Protein AF-A0AAV3ZS45-F1 (afdb_monomer_lite)

Radius of gyration: 20.27 Å; chains: 1; bounding box: 49×28×62 Å

Foldseek 3Di:
DVVVVVVVVVVVVVLVVLVVDPPNNVVSDCVPPDPDDDDPVNVVPDDPVVNVCVCCVPVCPDPDLVNCVVVVVDVDSCPPVVPPDDPPDDD

Secondary structure (DSSP, 8-state):
-HHHHHHHHHHHHHHHHHHT-TTTTGGG--TT-------HHHHHHS-HHHHHHHHHHHHTTS--HHHHHHTTSSS-TTTTGGGS-------

Sequence (91 aa):
MIIDEIRNKEDSTRIQKAVQQPQQGQWANWDTAIERSLTWNDIWHMAPLRISFLIRSVYDLLPSNANLVRWGKKDDPHAHCAKAGKLQSMY

Organism: NCBI:txid259542

Structure (mmCIF, N/CA/C/O backbone):
data_AF-A0AAV3ZS45-F1
#
_entry.id   AF-A0AAV3ZS45-F1
#
loop_
_atom_site.group_PDB
_atom_site.id
_atom_site.type_symbol
_atom_site.label_atom_id
_atom_site.label_alt_id
_atom_site.label_comp_id
_atom_site.label_asym_id
_atom_site.label_entity_id
_atom_site.label_seq_id
_atom_site.pdbx_PDB_ins_code
_atom_site.Cartn_x
_atom_site.Cartn_y
_atom_site.Cartn_z
_atom_site.occupancy
_atom_site.B_iso_or_equiv
_atom_site.auth_seq_id
_atom_site.auth_comp_id
_atom_site.auth_asym_id
_atom_site.auth_atom_id
_atom_site.pdbx_PDB_model_num
ATOM 1 N N . MET A 1 1 ? -24.911 6.649 -10.689 1.00 71.44 1 MET A N 1
ATOM 2 C CA . MET A 1 1 ? -25.536 7.697 -9.847 1.00 71.44 1 MET A CA 1
ATOM 3 C C . MET A 1 1 ? -26.166 7.148 -8.566 1.00 71.44 1 MET A C 1
ATOM 5 O O . MET A 1 1 ? -25.771 7.629 -7.527 1.00 71.44 1 MET A O 1
ATOM 9 N N . ILE A 1 2 ? -27.027 6.117 -8.571 1.00 83.56 2 ILE A N 1
ATOM 10 C CA . ILE A 1 2 ? -27.505 5.497 -7.303 1.00 83.56 2 ILE A CA 1
ATOM 11 C C . ILE A 1 2 ? -26.553 4.395 -6.796 1.00 83.56 2 ILE A C 1
ATOM 13 O O . ILE A 1 2 ? -26.261 4.310 -5.609 1.00 83.56 2 ILE A O 1
ATOM 17 N N . ILE A 1 3 ? -26.024 3.564 -7.702 1.00 88.00 3 ILE A N 1
ATOM 18 C CA . ILE A 1 3 ? -25.113 2.456 -7.350 1.00 88.00 3 ILE A CA 1
ATOM 19 C C . ILE A 1 3 ? -23.828 2.980 -6.697 1.00 88.00 3 ILE A C 1
ATOM 21 O O . ILE A 1 3 ? -23.378 2.434 -5.694 1.00 88.00 3 ILE A O 1
ATOM 25 N N . ASP A 1 4 ? -23.263 4.057 -7.241 1.00 88.69 4 ASP A N 1
ATOM 26 C CA . ASP A 1 4 ? -22.050 4.683 -6.704 1.00 88.69 4 ASP A CA 1
ATOM 27 C C . ASP A 1 4 ? -22.285 5.245 -5.298 1.00 88.69 4 ASP A C 1
ATOM 29 O O . ASP A 1 4 ? -21.433 5.130 -4.423 1.00 88.69 4 ASP A O 1
ATOM 33 N N . GLU A 1 5 ? -23.471 5.799 -5.056 1.00 88.62 5 GLU A N 1
ATOM 34 C CA . GLU A 1 5 ? -23.852 6.368 -3.766 1.00 88.62 5 GLU A CA 1
ATOM 35 C C . GLU A 1 5 ? -24.044 5.280 -2.701 1.00 88.62 5 GLU A C 1
ATOM 37 O O . GLU A 1 5 ? -23.527 5.396 -1.587 1.00 88.62 5 GLU A O 1
ATOM 42 N N . ILE A 1 6 ? -24.694 4.169 -3.065 1.00 89.75 6 ILE A N 1
ATOM 43 C CA . ILE A 1 6 ? -24.800 2.978 -2.211 1.00 89.75 6 ILE A CA 1
ATOM 44 C C . ILE A 1 6 ? -23.406 2.427 -1.899 1.00 89.75 6 ILE A C 1
ATOM 46 O O . ILE A 1 6 ? -23.096 2.163 -0.737 1.00 89.75 6 ILE A O 1
ATOM 50 N N . ARG A 1 7 ? -22.538 2.316 -2.910 1.00 90.31 7 ARG A N 1
ATOM 51 C CA . ARG A 1 7 ? -21.169 1.818 -2.747 1.00 90.31 7 ARG A CA 1
ATOM 52 C C . ARG A 1 7 ? -20.355 2.684 -1.790 1.00 90.31 7 ARG A C 1
ATOM 54 O O . ARG A 1 7 ? -19.721 2.150 -0.887 1.00 90.31 7 ARG A O 1
ATOM 61 N N . ASN A 1 8 ? -20.428 4.004 -1.929 1.00 90.94 8 ASN A N 1
ATOM 62 C CA . ASN A 1 8 ? -19.735 4.931 -1.035 1.00 90.94 8 ASN A CA 1
ATOM 63 C C . ASN A 1 8 ? -20.231 4.809 0.412 1.00 90.94 8 ASN A C 1
ATOM 65 O O . ASN A 1 8 ? -19.437 4.868 1.355 1.00 90.94 8 ASN A O 1
ATOM 69 N N . LYS A 1 9 ? -21.539 4.609 0.603 1.00 93.62 9 LYS A N 1
ATOM 70 C CA . LYS A 1 9 ? -22.141 4.422 1.929 1.00 93.62 9 LYS A CA 1
ATOM 71 C C . LYS A 1 9 ? -21.708 3.101 2.573 1.00 93.62 9 LYS A C 1
ATOM 73 O O . LYS A 1 9 ? -21.396 3.065 3.766 1.00 93.62 9 LYS A O 1
ATOM 78 N N . GLU A 1 10 ? -21.631 2.031 1.786 1.00 92.62 10 GLU A N 1
ATOM 79 C CA . GLU A 1 10 ? -21.090 0.750 2.242 1.00 92.62 10 GLU A CA 1
ATOM 80 C C . GLU A 1 10 ? -19.603 0.846 2.588 1.00 92.62 10 GLU A C 1
ATOM 82 O O . GLU A 1 10 ? -19.196 0.386 3.654 1.00 92.62 10 GLU A O 1
ATOM 87 N N . ASP A 1 11 ? -18.794 1.471 1.732 1.00 87.44 11 ASP A N 1
ATOM 88 C CA . ASP A 1 11 ? -17.354 1.617 1.954 1.00 87.44 11 ASP A CA 1
ATOM 89 C C . ASP A 1 11 ? -17.067 2.474 3.193 1.00 87.44 11 ASP A C 1
ATOM 91 O O . ASP A 1 11 ? -16.229 2.103 4.015 1.00 87.44 11 ASP A O 1
ATOM 95 N N . SER A 1 12 ? -17.843 3.538 3.416 1.00 88.81 12 SER A N 1
ATOM 96 C CA . SER A 1 12 ? -17.765 4.342 4.644 1.00 88.81 12 SER A CA 1
ATOM 97 C C . SER A 1 12 ? -18.039 3.497 5.893 1.00 88.81 12 SER A C 1
ATOM 99 O O . SER A 1 12 ? -17.313 3.585 6.882 1.00 88.81 12 SER A O 1
ATOM 101 N N . THR A 1 13 ? -19.047 2.622 5.833 1.00 93.19 13 THR A N 1
ATOM 102 C CA . THR A 1 13 ? -19.396 1.712 6.936 1.00 93.19 13 THR A CA 1
ATOM 103 C C . THR A 1 13 ? -18.288 0.683 7.188 1.00 93.19 13 THR A C 1
ATOM 105 O O . THR A 1 13 ? -17.948 0.391 8.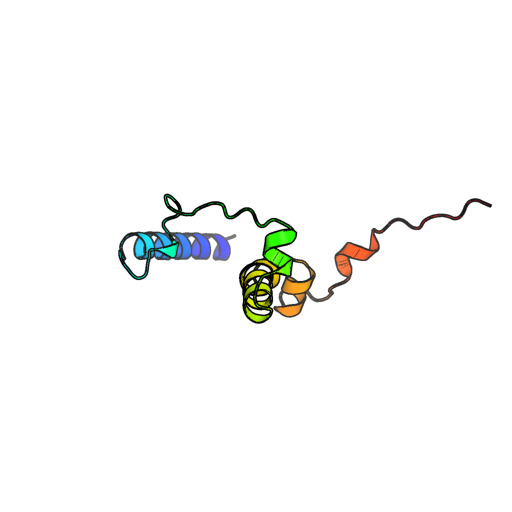336 1.00 93.19 13 THR A O 1
ATOM 108 N N . ARG A 1 14 ? -17.680 0.145 6.120 1.00 89.94 14 ARG A N 1
ATOM 109 C CA . ARG A 1 14 ? -16.540 -0.783 6.211 1.00 89.94 14 ARG A CA 1
ATOM 110 C C . ARG A 1 14 ? -15.330 -0.121 6.869 1.00 89.94 14 ARG A C 1
ATOM 112 O O . ARG A 1 14 ? -14.732 -0.725 7.755 1.00 89.94 14 ARG A O 1
ATOM 119 N N . ILE A 1 15 ? -15.002 1.112 6.479 1.00 87.38 15 ILE A N 1
ATOM 120 C CA . ILE A 1 15 ? -13.882 1.873 7.050 1.00 87.38 15 ILE A CA 1
ATOM 121 C C . ILE A 1 15 ? -14.134 2.176 8.530 1.00 87.38 15 ILE A C 1
ATOM 123 O O . ILE A 1 15 ? -13.261 1.921 9.356 1.00 87.38 15 ILE A O 1
ATOM 127 N N . GLN A 1 16 ? -15.335 2.640 8.892 1.00 90.75 16 GLN A N 1
ATOM 128 C CA . GLN A 1 16 ? -15.704 2.883 10.293 1.00 90.75 16 GLN A CA 1
ATOM 129 C C . GLN A 1 16 ? -15.534 1.629 11.154 1.00 90.75 16 GLN A C 1
ATOM 131 O O . GLN A 1 16 ? -14.969 1.695 12.246 1.00 90.75 16 GLN A O 1
ATOM 136 N N . LYS A 1 17 ? -15.971 0.473 10.644 1.00 92.19 17 LYS A N 1
ATOM 137 C CA . LYS A 1 17 ? -15.791 -0.809 11.326 1.00 92.19 17 LYS A CA 1
ATOM 138 C C . LYS A 1 17 ? -14.315 -1.189 11.451 1.00 92.19 17 LYS A C 1
ATOM 140 O O . LYS A 1 17 ? -13.914 -1.652 12.512 1.00 92.19 17 LYS A O 1
ATOM 145 N N . ALA A 1 18 ? -13.515 -0.980 10.407 1.00 90.00 18 ALA A N 1
ATOM 146 C CA . ALA A 1 18 ? -12.086 -1.275 10.434 1.00 90.00 18 ALA A CA 1
ATOM 147 C C . ALA A 1 18 ? -11.361 -0.443 11.501 1.00 90.00 18 ALA A C 1
ATOM 149 O O . ALA A 1 18 ? -10.660 -1.012 12.326 1.00 90.00 18 ALA A O 1
ATOM 150 N N . VAL A 1 19 ? -11.596 0.871 11.576 1.00 87.62 19 VAL A N 1
ATOM 151 C CA . VAL A 1 19 ? -10.957 1.748 12.581 1.00 87.62 19 VAL A CA 1
ATOM 152 C C . VAL A 1 19 ? -11.274 1.314 14.020 1.00 87.62 19 VAL A C 1
ATOM 154 O O . VAL A 1 19 ? -10.444 1.460 14.913 1.00 87.62 19 VAL A O 1
ATOM 157 N N . GLN A 1 20 ? -12.448 0.722 14.254 1.00 91.06 20 GLN A N 1
ATOM 158 C CA . GLN A 1 20 ? -12.849 0.195 15.563 1.00 91.06 20 GLN A CA 1
ATOM 159 C C . GLN A 1 20 ? -12.214 -1.160 15.919 1.00 91.06 20 GLN A C 1
ATOM 161 O O . GLN A 1 20 ? -12.423 -1.646 17.028 1.00 91.06 20 GLN A O 1
ATOM 166 N N . GLN A 1 21 ? -11.464 -1.795 15.011 1.00 91.38 21 GLN A N 1
ATOM 167 C CA . GLN A 1 21 ? -10.811 -3.087 15.233 1.00 91.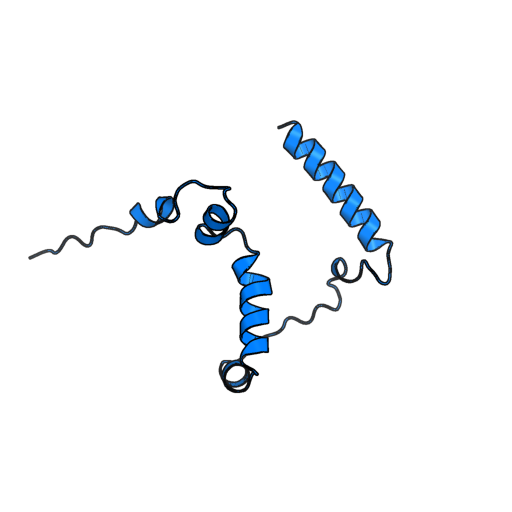38 21 GLN A CA 1
ATOM 168 C C . GLN A 1 21 ? -9.304 -2.899 15.473 1.00 91.38 21 GLN A C 1
ATOM 170 O O . GLN A 1 21 ? -8.540 -2.824 14.510 1.00 91.38 21 GLN A O 1
ATOM 175 N N . PRO A 1 22 ? -8.817 -2.919 16.730 1.00 84.56 22 PRO A N 1
ATOM 176 C CA . PRO A 1 22 ? -7.442 -2.520 17.041 1.00 84.56 22 PRO A CA 1
ATOM 177 C C . PRO A 1 22 ? -6.362 -3.417 16.437 1.00 84.56 22 PRO A C 1
ATOM 179 O O . PRO A 1 22 ? -5.239 -2.968 16.268 1.00 84.56 22 PRO A O 1
ATOM 182 N N . GLN A 1 23 ? -6.659 -4.682 16.130 1.00 85.19 23 GLN A N 1
ATOM 183 C CA . GLN A 1 23 ? -5.688 -5.602 15.526 1.00 85.19 23 GLN A CA 1
ATOM 184 C C . GLN A 1 23 ? -5.901 -5.753 14.014 1.00 85.19 23 GLN A C 1
ATOM 186 O O . GLN A 1 23 ? -4.973 -5.582 13.233 1.00 85.19 23 GLN A O 1
ATOM 191 N N . GLN A 1 24 ? -7.131 -6.052 13.589 1.00 83.06 24 GLN A N 1
ATOM 192 C CA . GLN A 1 24 ? -7.466 -6.308 12.179 1.00 83.06 24 GLN A CA 1
ATOM 193 C C . GLN A 1 24 ? -7.569 -5.025 11.344 1.00 83.06 24 GLN A C 1
ATOM 195 O O . GLN A 1 24 ? -7.408 -5.067 10.130 1.00 83.06 24 GLN A O 1
ATOM 200 N N . GLY A 1 25 ? -7.832 -3.893 11.992 1.00 86.00 25 GLY A N 1
ATOM 201 C CA . GLY A 1 25 ? -8.016 -2.585 11.377 1.00 86.00 25 GLY A CA 1
ATOM 202 C C . GLY A 1 25 ? -6.771 -1.715 11.325 1.00 86.00 25 GLY A C 1
ATOM 203 O O . GLY A 1 25 ? -6.869 -0.561 10.929 1.00 86.00 25 GLY A O 1
ATOM 204 N N . GLN A 1 26 ? -5.602 -2.239 11.705 1.00 81.06 26 GLN A N 1
ATOM 205 C CA . GLN A 1 26 ? -4.354 -1.466 11.715 1.00 81.06 26 GLN A CA 1
ATOM 206 C C . GLN A 1 26 ? -4.007 -0.863 10.348 1.00 81.06 26 GLN A C 1
ATOM 208 O O . GLN A 1 26 ? -3.434 0.213 10.286 1.00 81.06 26 GLN A O 1
ATOM 213 N N . TRP A 1 27 ? -4.426 -1.493 9.247 1.00 82.69 27 TRP A N 1
ATOM 214 C CA . TRP A 1 27 ? -4.258 -0.951 7.893 1.00 82.69 27 TRP A CA 1
ATOM 215 C C . TRP A 1 27 ? -5.029 0.359 7.640 1.00 82.69 27 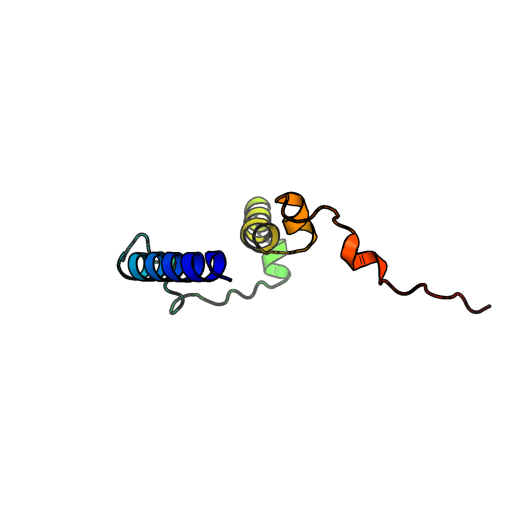TRP A C 1
ATOM 217 O O . TRP A 1 27 ? -4.739 1.053 6.669 1.00 82.69 27 TRP A O 1
ATOM 227 N N . ALA A 1 28 ? -6.023 0.691 8.473 1.00 85.19 28 ALA A N 1
ATOM 228 C CA . ALA A 1 28 ? -6.760 1.950 8.396 1.00 85.19 28 ALA A CA 1
ATOM 229 C C . ALA A 1 28 ? -6.047 3.100 9.133 1.00 85.19 28 ALA A C 1
ATOM 231 O O . ALA A 1 28 ? -6.406 4.257 8.920 1.00 85.19 28 ALA A O 1
ATOM 232 N N . ASN A 1 29 ? -5.048 2.802 9.974 1.00 81.75 29 ASN A N 1
ATOM 233 C CA . ASN A 1 29 ? -4.245 3.802 10.668 1.00 81.75 29 ASN A CA 1
ATOM 234 C C . ASN A 1 29 ? -2.924 4.034 9.916 1.00 81.75 29 ASN A C 1
ATOM 236 O O . ASN A 1 29 ? -2.119 3.118 9.755 1.00 81.75 29 ASN A O 1
ATOM 240 N N . TRP A 1 30 ? -2.706 5.271 9.473 1.00 79.06 30 TRP A N 1
ATOM 241 C CA . TRP A 1 30 ? -1.507 5.681 8.739 1.00 79.06 30 TRP A CA 1
ATOM 242 C C . TRP A 1 30 ? -0.609 6.629 9.543 1.00 79.06 30 TRP A C 1
ATOM 244 O O . TRP A 1 30 ? 0.439 7.024 9.044 1.00 79.06 30 TRP A O 1
ATOM 254 N N . ASP A 1 31 ? -0.954 6.947 10.794 1.00 80.31 31 ASP A N 1
ATOM 255 C CA . ASP A 1 31 ? -0.197 7.891 11.630 1.00 80.31 31 ASP A CA 1
ATOM 256 C C . ASP A 1 31 ? 1.233 7.397 11.908 1.00 80.31 31 ASP A C 1
ATOM 258 O O . ASP A 1 31 ? 2.162 8.184 12.078 1.00 80.31 31 ASP A O 1
ATOM 262 N N . THR A 1 32 ? 1.428 6.075 11.917 1.00 75.00 32 THR A N 1
ATOM 263 C CA . THR A 1 32 ? 2.738 5.422 12.063 1.00 75.00 32 THR A CA 1
ATOM 264 C C . THR A 1 32 ? 3.292 4.893 10.742 1.00 75.00 32 THR A C 1
ATOM 266 O O . THR A 1 32 ? 4.280 4.155 10.744 1.00 75.00 32 THR A O 1
ATOM 269 N N . ALA A 1 33 ? 2.646 5.187 9.611 1.00 73.50 33 ALA A N 1
ATOM 270 C CA . ALA A 1 33 ? 3.129 4.743 8.316 1.00 73.50 33 ALA A CA 1
ATOM 271 C C . ALA A 1 33 ? 4.405 5.514 7.972 1.00 73.50 33 ALA A C 1
ATOM 273 O O . ALA A 1 33 ? 4.378 6.681 7.594 1.00 73.50 33 ALA A O 1
ATOM 274 N N . ILE A 1 34 ? 5.546 4.846 8.131 1.00 75.25 34 ILE A N 1
ATOM 275 C CA . ILE A 1 34 ? 6.839 5.415 7.766 1.00 75.25 34 ILE A CA 1
ATOM 276 C C . ILE A 1 34 ? 6.899 5.475 6.244 1.00 75.25 34 ILE A C 1
ATOM 278 O O . ILE A 1 34 ? 6.863 4.438 5.572 1.00 75.25 34 ILE A O 1
ATOM 282 N N . GLU A 1 35 ? 7.017 6.687 5.704 1.00 73.00 35 GLU A N 1
ATOM 283 C CA . GLU A 1 35 ? 7.344 6.875 4.299 1.00 73.00 35 GLU A CA 1
ATOM 284 C C . GLU A 1 35 ? 8.691 6.203 4.026 1.00 73.00 35 GLU A C 1
ATOM 286 O O . GLU A 1 35 ? 9.740 6.587 4.547 1.00 73.00 35 GLU A O 1
ATOM 291 N N . ARG A 1 36 ? 8.652 5.121 3.249 1.00 73.94 36 ARG A N 1
ATOM 292 C CA . ARG A 1 36 ? 9.842 4.339 2.951 1.00 73.94 36 ARG A CA 1
ATOM 293 C C . ARG A 1 36 ? 10.458 4.840 1.655 1.00 73.94 36 ARG A C 1
ATOM 295 O O . ARG A 1 36 ? 10.047 4.419 0.576 1.00 73.94 36 ARG A O 1
ATOM 302 N N . SER A 1 37 ? 11.486 5.674 1.762 1.00 79.81 37 SER A N 1
ATOM 303 C CA . SER A 1 37 ? 12.362 5.957 0.629 1.00 79.81 37 SER A CA 1
ATOM 304 C C . SER A 1 37 ? 13.257 4.739 0.366 1.00 79.81 37 SER A C 1
ATOM 306 O O . SER A 1 37 ? 13.896 4.198 1.268 1.00 79.81 37 SER A O 1
ATOM 308 N N . LEU A 1 38 ? 13.243 4.240 -0.870 1.00 84.12 38 LEU A N 1
ATOM 309 C CA . LEU A 1 38 ? 14.130 3.168 -1.318 1.00 84.12 38 LEU A CA 1
ATOM 310 C C . LEU A 1 38 ? 15.217 3.783 -2.186 1.00 84.12 38 LEU A C 1
ATOM 312 O O . LEU A 1 38 ? 14.918 4.349 -3.238 1.00 84.12 38 LEU A O 1
ATOM 316 N N . THR A 1 39 ? 16.474 3.670 -1.763 1.00 88.50 39 THR A N 1
ATOM 317 C CA . THR A 1 39 ? 17.596 4.061 -2.615 1.00 88.50 39 THR A CA 1
ATOM 318 C C . THR A 1 39 ? 17.883 2.968 -3.643 1.00 88.50 39 THR A C 1
ATOM 320 O O . THR A 1 39 ? 17.534 1.799 -3.464 1.00 88.50 39 THR A O 1
ATOM 323 N N . TRP A 1 40 ? 18.571 3.329 -4.727 1.00 87.50 40 TRP A N 1
ATOM 324 C CA . TRP A 1 40 ? 19.023 2.351 -5.719 1.00 87.50 40 TRP A CA 1
ATOM 325 C C . TRP A 1 40 ? 19.904 1.266 -5.087 1.00 87.50 40 TRP A C 1
ATOM 327 O O . TRP A 1 40 ? 19.785 0.090 -5.421 1.00 87.50 40 TRP A O 1
ATOM 337 N N . ASN A 1 41 ? 20.733 1.654 -4.114 1.00 90.69 41 ASN A N 1
ATOM 338 C CA . ASN A 1 41 ? 21.582 0.731 -3.376 1.00 90.69 41 ASN A CA 1
ATOM 339 C C . ASN A 1 41 ? 20.763 -0.284 -2.564 1.00 90.69 41 ASN A C 1
ATOM 341 O O . ASN A 1 41 ? 21.089 -1.469 -2.565 1.00 90.69 41 ASN A O 1
ATOM 345 N N . ASP A 1 42 ? 19.669 0.150 -1.931 1.00 88.94 42 ASP A N 1
ATOM 346 C CA . ASP A 1 42 ? 18.778 -0.752 -1.193 1.00 88.94 42 ASP A CA 1
ATOM 347 C C . ASP A 1 42 ? 18.161 -1.800 -2.117 1.00 88.94 42 ASP A C 1
ATOM 349 O O . ASP A 1 42 ? 18.092 -2.973 -1.761 1.00 88.94 42 ASP A O 1
ATOM 353 N N . ILE A 1 43 ? 17.746 -1.393 -3.320 1.00 88.12 43 ILE A N 1
ATOM 354 C CA . ILE A 1 43 ? 17.140 -2.292 -4.308 1.00 88.12 43 ILE A CA 1
ATOM 355 C C . ILE A 1 43 ? 18.142 -3.363 -4.751 1.00 88.12 43 ILE A C 1
ATOM 357 O O . ILE A 1 43 ? 17.783 -4.537 -4.783 1.00 88.12 43 ILE A O 1
ATOM 361 N N . TRP A 1 44 ? 19.396 -2.995 -5.031 1.00 91.62 44 TRP A N 1
ATOM 362 C CA . TRP A 1 44 ? 20.430 -3.957 -5.441 1.00 91.62 44 TRP A CA 1
ATOM 363 C C . TRP A 1 44 ? 20.731 -5.026 -4.393 1.00 91.62 44 TRP A C 1
ATOM 365 O O . TRP A 1 44 ? 21.039 -6.161 -4.749 1.00 91.62 44 TRP A O 1
ATOM 375 N N . HIS A 1 45 ? 20.621 -4.680 -3.112 1.00 92.06 45 HIS A N 1
ATOM 376 C CA . HIS A 1 45 ? 20.915 -5.591 -2.008 1.00 92.06 45 HIS A CA 1
ATOM 377 C C . HIS A 1 45 ? 19.665 -6.299 -1.460 1.00 92.06 45 HIS A C 1
ATOM 379 O O . HIS A 1 45 ? 19.760 -7.104 -0.531 1.00 92.06 45 HIS A O 1
ATOM 385 N N . MET A 1 46 ? 18.476 -6.025 -2.006 1.00 89.94 46 MET A N 1
ATOM 386 C CA . MET A 1 46 ? 17.253 -6.693 -1.578 1.00 89.94 46 MET A CA 1
ATOM 387 C C . MET A 1 46 ? 17.144 -8.107 -2.148 1.00 89.94 46 MET A C 1
ATOM 389 O O . MET A 1 46 ? 17.423 -8.371 -3.313 1.00 89.94 46 MET A O 1
ATOM 393 N N . ALA A 1 47 ? 16.617 -9.020 -1.328 1.00 93.19 47 ALA A N 1
ATOM 394 C CA . ALA A 1 47 ? 16.250 -10.351 -1.791 1.00 93.19 47 ALA A CA 1
ATOM 395 C C . ALA A 1 47 ? 15.257 -10.256 -2.974 1.00 93.19 47 ALA A C 1
ATOM 397 O O . ALA A 1 47 ? 14.255 -9.538 -2.856 1.00 93.19 47 ALA A O 1
ATOM 398 N N . PRO A 1 48 ? 15.449 -11.017 -4.070 1.00 88.69 48 PRO A N 1
ATOM 399 C CA . PRO A 1 48 ? 14.611 -10.913 -5.268 1.00 88.69 48 PRO A CA 1
ATOM 400 C C . PRO A 1 48 ? 13.107 -11.058 -4.996 1.00 88.69 48 PRO A C 1
ATOM 402 O O . PRO A 1 48 ? 12.293 -10.303 -5.528 1.00 88.69 48 PRO A O 1
ATOM 405 N N . LEU A 1 49 ? 12.725 -11.977 -4.100 1.00 91.88 49 LEU A N 1
ATOM 406 C CA . LEU A 1 49 ? 11.326 -12.183 -3.711 1.00 91.88 49 LEU A CA 1
ATOM 407 C C . LEU A 1 49 ? 10.723 -10.969 -2.992 1.00 91.88 49 LEU A C 1
ATOM 409 O O . LEU A 1 49 ? 9.544 -10.676 -3.176 1.00 91.88 49 LEU A O 1
ATOM 413 N N . ARG A 1 50 ? 11.528 -10.230 -2.221 1.00 88.50 50 ARG A N 1
ATOM 414 C CA . ARG A 1 50 ? 11.091 -9.020 -1.515 1.00 88.50 50 ARG A CA 1
ATOM 415 C C . ARG A 1 50 ? 10.803 -7.883 -2.492 1.00 88.50 50 ARG A C 1
ATOM 417 O O . ARG A 1 50 ? 9.783 -7.218 -2.352 1.00 88.50 50 ARG A O 1
ATOM 424 N N . ILE A 1 51 ? 11.663 -7.698 -3.494 1.00 88.12 51 ILE A N 1
ATOM 425 C CA . ILE A 1 51 ? 11.466 -6.706 -4.565 1.00 88.12 51 ILE A CA 1
ATOM 426 C C . ILE A 1 51 ? 10.204 -7.050 -5.358 1.00 88.12 51 ILE A C 1
ATOM 428 O O . ILE A 1 51 ? 9.320 -6.220 -5.542 1.00 88.12 51 ILE A O 1
ATOM 432 N N . SER A 1 52 ? 10.096 -8.315 -5.763 1.00 87.06 52 SER A N 1
ATOM 433 C CA . SER A 1 52 ? 8.939 -8.873 -6.459 1.00 87.06 52 SER A CA 1
ATOM 434 C C . SER A 1 52 ? 7.627 -8.636 -5.702 1.00 87.06 52 SER A C 1
ATOM 436 O O . SER A 1 52 ? 6.632 -8.241 -6.312 1.00 87.06 52 SER A O 1
ATOM 438 N N . PHE A 1 53 ? 7.628 -8.860 -4.385 1.00 88.38 53 PHE A N 1
ATOM 439 C CA . PHE A 1 53 ? 6.480 -8.591 -3.526 1.00 88.38 53 PHE A CA 1
ATOM 440 C C . PHE A 1 53 ? 6.136 -7.100 -3.494 1.00 88.38 53 PHE A C 1
ATOM 442 O O . PHE A 1 53 ? 4.990 -6.760 -3.754 1.00 88.38 53 PHE A O 1
ATOM 449 N N . LEU A 1 54 ? 7.118 -6.224 -3.247 1.00 85.38 54 LEU A N 1
ATOM 450 C CA . LEU A 1 54 ? 6.909 -4.771 -3.175 1.00 85.38 54 LEU A CA 1
ATOM 451 C C . LEU A 1 54 ? 6.342 -4.195 -4.475 1.00 85.38 54 LEU A C 1
ATOM 453 O O . LEU A 1 54 ? 5.429 -3.374 -4.447 1.00 85.38 54 LEU A O 1
ATOM 457 N N . ILE A 1 55 ? 6.865 -4.632 -5.623 1.00 83.94 55 ILE A N 1
ATOM 458 C CA . ILE A 1 55 ? 6.376 -4.166 -6.922 1.00 83.94 55 ILE A CA 1
ATOM 459 C C . ILE A 1 55 ? 4.930 -4.620 -7.122 1.00 83.94 55 ILE A C 1
ATOM 461 O O . ILE A 1 55 ? 4.080 -3.801 -7.452 1.00 83.94 55 ILE A O 1
ATOM 465 N N . ARG A 1 56 ? 4.619 -5.897 -6.881 1.00 84.25 56 ARG A N 1
ATOM 466 C CA . ARG A 1 56 ? 3.267 -6.427 -7.112 1.00 84.25 56 ARG A CA 1
ATOM 467 C C . ARG A 1 56 ? 2.241 -5.937 -6.091 1.00 84.25 56 ARG A C 1
ATOM 469 O O . ARG A 1 56 ? 1.088 -5.748 -6.452 1.00 84.25 56 ARG A O 1
ATOM 476 N N . SER A 1 57 ? 2.629 -5.691 -4.841 1.00 82.31 57 SER A N 1
ATOM 477 C CA . SER A 1 57 ? 1.706 -5.174 -3.824 1.00 82.31 57 SER A CA 1
ATOM 478 C C . SER A 1 57 ? 1.280 -3.730 -4.088 1.00 82.31 57 SER A C 1
ATOM 480 O O . SER A 1 57 ? 0.254 -3.306 -3.571 1.00 82.31 57 SER A O 1
ATOM 482 N N . VAL A 1 58 ? 2.038 -2.979 -4.892 1.00 79.75 58 VAL A N 1
ATOM 483 C CA . VAL A 1 58 ? 1.718 -1.589 -5.238 1.00 79.75 58 VAL A CA 1
ATOM 484 C C . VAL A 1 58 ? 1.245 -1.488 -6.686 1.00 79.75 58 VAL A C 1
ATOM 486 O O . VAL A 1 58 ? 0.113 -1.091 -6.951 1.00 79.75 58 VAL A O 1
ATOM 489 N N . TYR A 1 59 ? 2.082 -1.882 -7.643 1.00 76.81 59 TYR A N 1
ATOM 490 C CA . TYR A 1 59 ? 1.826 -1.636 -9.058 1.00 76.81 59 TYR A CA 1
ATOM 491 C C . TYR A 1 59 ? 0.752 -2.535 -9.648 1.00 76.81 59 TYR A C 1
ATOM 493 O O . TYR A 1 59 ? 0.006 -2.036 -10.480 1.00 76.81 59 TYR A O 1
ATOM 501 N N . ASP A 1 60 ? 0.609 -3.794 -9.220 1.00 79.62 60 ASP A N 1
ATOM 502 C CA . ASP A 1 60 ? -0.446 -4.679 -9.748 1.00 79.62 60 ASP A CA 1
ATOM 503 C C . ASP A 1 60 ? -1.823 -4.378 -9.128 1.00 79.62 60 ASP A C 1
ATOM 505 O O . ASP A 1 60 ? -2.828 -4.869 -9.638 1.00 79.62 60 ASP A O 1
ATOM 509 N N . LEU A 1 61 ? -1.884 -3.579 -8.051 1.00 78.88 61 LEU A N 1
ATOM 510 C CA . LEU A 1 61 ? -3.127 -3.190 -7.367 1.00 78.88 61 LEU A CA 1
ATOM 511 C C . LEU A 1 61 ? -3.646 -1.809 -7.777 1.00 78.88 61 LEU A C 1
ATOM 513 O O . LEU A 1 61 ? -4.829 -1.520 -7.595 1.00 78.88 61 LEU A O 1
ATOM 517 N N . LEU A 1 62 ? -2.792 -0.946 -8.329 1.00 81.94 62 LEU A N 1
ATOM 518 C CA . LEU A 1 62 ? -3.208 0.379 -8.783 1.00 81.94 62 LEU A CA 1
ATOM 519 C C . LEU A 1 62 ? -4.012 0.285 -10.090 1.00 81.94 62 LEU A C 1
ATOM 521 O O . LEU A 1 62 ? -3.691 -0.541 -10.948 1.00 81.94 62 LEU A O 1
ATOM 525 N N . PRO A 1 63 ? -5.031 1.139 -10.298 1.00 80.12 63 PRO A N 1
ATOM 526 C CA . PRO A 1 63 ? -5.842 1.154 -11.515 1.00 80.12 63 PRO A CA 1
ATOM 527 C C . PRO A 1 63 ? -5.081 1.766 -12.707 1.00 80.12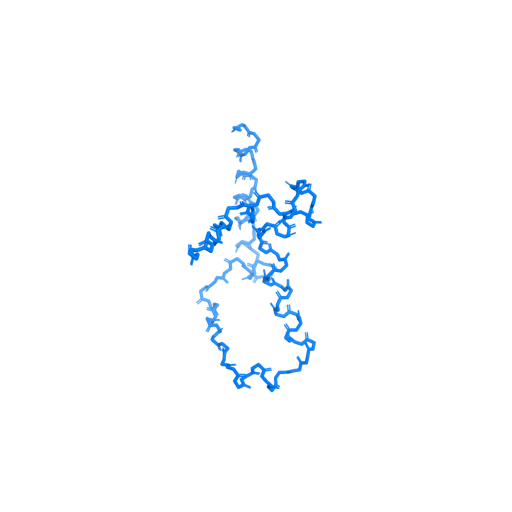 63 PRO A C 1
ATOM 529 O O . PRO A 1 63 ? -5.470 2.790 -13.263 1.00 80.12 63 PRO A O 1
ATOM 532 N N . SER A 1 64 ? -3.976 1.138 -13.113 1.00 79.44 64 SER A N 1
ATOM 533 C CA . SER A 1 64 ? -3.271 1.445 -14.359 1.00 79.44 64 SER A CA 1
ATOM 534 C C . SER A 1 64 ? -4.058 0.907 -15.561 1.00 79.44 64 SER A C 1
ATOM 536 O O . SER A 1 64 ? -4.818 -0.050 -15.428 1.00 79.44 64 SER A O 1
ATOM 538 N N . ASN A 1 65 ? -3.869 1.472 -16.761 1.00 79.00 65 ASN A N 1
ATOM 539 C CA . ASN A 1 65 ? -4.535 0.962 -17.973 1.00 79.00 65 ASN A CA 1
ATOM 540 C C . ASN A 1 65 ? -4.270 -0.538 -18.198 1.00 79.00 65 ASN A C 1
ATOM 542 O O . ASN A 1 65 ? -5.196 -1.273 -18.531 1.00 79.00 65 ASN A O 1
ATOM 546 N N . ALA A 1 66 ? -3.035 -0.993 -17.964 1.00 80.00 66 ALA A N 1
ATOM 547 C CA . ALA A 1 66 ? -2.665 -2.401 -18.083 1.00 80.00 66 ALA A CA 1
ATOM 548 C C . ALA A 1 66 ? -3.418 -3.278 -17.068 1.00 80.00 66 ALA A C 1
ATOM 550 O O . ALA A 1 66 ? -3.946 -4.330 -17.427 1.00 80.00 66 ALA A O 1
ATOM 551 N N . ASN A 1 67 ? -3.536 -2.821 -15.818 1.00 83.81 67 ASN A N 1
ATOM 552 C CA . ASN A 1 67 ? -4.250 -3.568 -14.784 1.00 83.81 67 ASN A CA 1
ATOM 553 C C . ASN A 1 67 ? -5.759 -3.567 -15.005 1.00 83.81 67 ASN A C 1
ATOM 555 O O . ASN A 1 67 ? -6.394 -4.594 -14.813 1.00 83.81 67 ASN A O 1
ATOM 559 N N . LEU A 1 68 ? -6.342 -2.456 -15.460 1.00 82.94 68 LEU A N 1
ATOM 560 C CA . LEU A 1 68 ? -7.770 -2.378 -15.773 1.00 82.94 68 LEU A CA 1
ATOM 561 C C . LEU A 1 68 ? -8.169 -3.391 -16.850 1.00 82.94 68 LEU A C 1
ATOM 563 O O . LEU A 1 68 ? -9.227 -4.005 -16.741 1.00 82.94 68 LEU A O 1
ATOM 567 N N . VAL A 1 69 ? -7.305 -3.612 -17.837 1.00 83.94 69 VAL A N 1
ATOM 568 C CA . VAL A 1 69 ? -7.490 -4.658 -18.850 1.00 83.94 69 VAL A CA 1
ATOM 569 C C . VAL A 1 69 ? -7.300 -6.043 -18.253 1.00 83.94 69 VAL A C 1
ATOM 571 O O . VAL A 1 69 ? -8.151 -6.908 -18.432 1.00 83.94 69 VAL A O 1
ATOM 574 N N . ARG A 1 70 ? -6.232 -6.248 -17.471 1.00 81.56 70 ARG A N 1
ATOM 575 C CA . ARG A 1 70 ? -5.985 -7.513 -16.762 1.00 81.56 70 ARG A CA 1
ATOM 576 C C . ARG A 1 70 ? -7.152 -7.911 -15.848 1.00 81.56 70 ARG A C 1
ATOM 578 O O . ARG A 1 70 ? -7.417 -9.095 -15.685 1.00 81.56 70 ARG A O 1
ATOM 585 N N . TRP A 1 71 ? -7.844 -6.940 -15.256 1.00 88.00 71 TRP A N 1
ATOM 586 C CA . TRP A 1 71 ? -9.013 -7.150 -14.399 1.00 88.00 71 TRP A CA 1
ATOM 587 C C . TRP A 1 71 ? -10.340 -7.250 -15.167 1.00 88.00 71 TRP A C 1
ATOM 589 O O . TRP A 1 71 ? -11.387 -7.330 -14.528 1.00 88.00 71 TRP A O 1
ATOM 599 N N . GLY A 1 72 ? -10.329 -7.188 -16.503 1.00 86.19 72 GLY A N 1
ATOM 600 C CA . GLY A 1 72 ? -11.543 -7.235 -17.324 1.00 86.19 72 GLY A CA 1
ATOM 601 C C . GLY A 1 72 ? -12.457 -6.016 -17.158 1.00 86.19 72 GLY A C 1
ATOM 602 O O . GLY A 1 72 ? -13.655 -6.105 -17.394 1.00 86.19 72 GLY A O 1
ATOM 603 N N . LYS A 1 73 ? -11.915 -4.876 -16.710 1.00 82.56 73 LYS A N 1
ATOM 604 C CA . 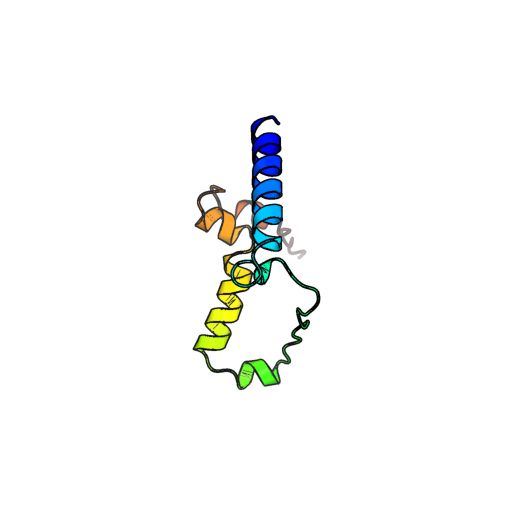LYS A 1 73 ? -12.650 -3.606 -16.568 1.00 82.56 73 LYS A CA 1
ATOM 605 C C . LYS A 1 73 ? -12.530 -2.702 -17.799 1.00 82.56 73 LYS A C 1
ATOM 607 O O . LYS A 1 73 ? -13.134 -1.632 -17.818 1.00 82.56 73 LYS A O 1
ATOM 612 N N . LYS A 1 74 ? -11.713 -3.083 -18.787 1.00 81.75 74 LYS A N 1
ATOM 613 C CA . LYS A 1 74 ? -11.489 -2.347 -20.037 1.00 81.75 74 LYS A CA 1
ATOM 614 C C . LYS A 1 74 ? -11.069 -3.314 -21.146 1.00 81.75 74 LYS A C 1
ATOM 616 O O . LYS A 1 74 ? -10.265 -4.202 -20.886 1.00 81.75 74 LYS A O 1
ATOM 621 N N . ASP A 1 75 ? -11.550 -3.088 -22.365 1.00 70.31 75 ASP A N 1
ATOM 622 C CA . ASP A 1 75 ? -11.405 -4.039 -23.479 1.00 70.31 75 ASP A CA 1
ATOM 623 C C . ASP A 1 75 ? -10.153 -3.847 -24.362 1.00 70.31 75 ASP A C 1
ATOM 625 O O . ASP A 1 75 ? -10.011 -4.536 -25.366 1.00 70.31 75 ASP A O 1
ATOM 629 N N . ASP A 1 76 ? -9.210 -2.955 -24.015 1.00 66.81 76 ASP A N 1
ATOM 630 C CA . ASP A 1 76 ? -7.973 -2.783 -24.804 1.00 66.81 76 ASP A CA 1
ATOM 631 C C . ASP A 1 76 ? -6.813 -2.137 -23.999 1.00 66.81 76 ASP A C 1
ATOM 633 O O . ASP A 1 76 ? -6.972 -1.022 -23.473 1.00 66.81 76 ASP A O 1
ATOM 637 N N . PRO A 1 77 ? -5.629 -2.784 -23.898 1.00 58.72 77 PRO A N 1
ATOM 638 C CA . PRO A 1 77 ? -4.447 -2.226 -23.225 1.00 58.72 77 PRO A CA 1
ATOM 639 C C . PRO A 1 77 ? -3.798 -1.063 -23.976 1.00 58.72 77 PRO A C 1
ATOM 641 O O . PRO A 1 77 ? -3.049 -0.294 -23.368 1.00 58.72 77 PRO A O 1
ATOM 644 N N . HIS A 1 78 ? -4.129 -0.862 -25.255 1.00 59.53 78 HIS A N 1
ATOM 645 C CA . HIS A 1 78 ? -3.530 0.173 -26.098 1.00 59.53 78 HIS A CA 1
ATOM 646 C C . HIS A 1 78 ? -4.425 1.392 -26.353 1.00 59.53 78 HIS A C 1
ATOM 648 O O . HIS A 1 78 ? -3.950 2.371 -26.934 1.00 59.53 78 HIS A O 1
ATOM 654 N N . ALA A 1 79 ? -5.659 1.421 -25.838 1.00 54.53 79 ALA A N 1
ATOM 655 C CA . ALA A 1 79 ? -6.624 2.497 -26.108 1.00 54.53 79 ALA A CA 1
ATOM 656 C C . ALA A 1 79 ? -6.155 3.919 -25.719 1.00 54.53 79 ALA A C 1
ATOM 658 O O . ALA A 1 79 ? -6.730 4.902 -26.182 1.00 54.53 79 ALA A O 1
ATOM 659 N N . HIS A 1 80 ? -5.124 4.061 -24.874 1.00 50.84 80 HIS A N 1
ATOM 660 C CA . HIS A 1 80 ? -4.533 5.367 -24.542 1.00 50.84 80 HIS A CA 1
ATOM 661 C C . HIS A 1 80 ? -3.177 5.639 -25.223 1.00 50.84 80 HIS A C 1
ATOM 663 O O . HIS A 1 80 ? -2.740 6.785 -25.262 1.00 50.84 80 HIS A O 1
ATOM 669 N N . CYS A 1 81 ? -2.519 4.619 -25.788 1.00 51.00 81 CYS A N 1
ATOM 670 C CA . CYS A 1 81 ? -1.199 4.747 -26.424 1.00 51.00 81 CYS A CA 1
ATOM 671 C C . CYS A 1 81 ? -1.283 5.202 -27.897 1.00 51.00 81 CYS A C 1
ATOM 673 O O . CYS A 1 81 ? -0.299 5.663 -28.467 1.00 51.00 81 CYS A O 1
ATOM 675 N N . ALA A 1 82 ? -2.472 5.183 -28.510 1.00 49.97 82 ALA A N 1
ATOM 676 C CA . ALA A 1 82 ? -2.681 5.670 -29.880 1.00 49.97 82 ALA A CA 1
ATOM 677 C C . ALA A 1 82 ? -2.504 7.198 -30.059 1.00 49.97 82 ALA A C 1
ATOM 679 O O . ALA A 1 82 ? -2.553 7.690 -31.184 1.00 49.97 82 ALA A O 1
ATOM 680 N N . LYS A 1 83 ? -2.292 7.961 -28.973 1.00 48.56 83 LYS A N 1
ATOM 681 C CA . LYS A 1 83 ? -1.960 9.399 -29.020 1.00 48.56 83 LYS A CA 1
ATOM 682 C C . LYS A 1 83 ? -0.466 9.693 -28.835 1.00 48.56 83 LYS A 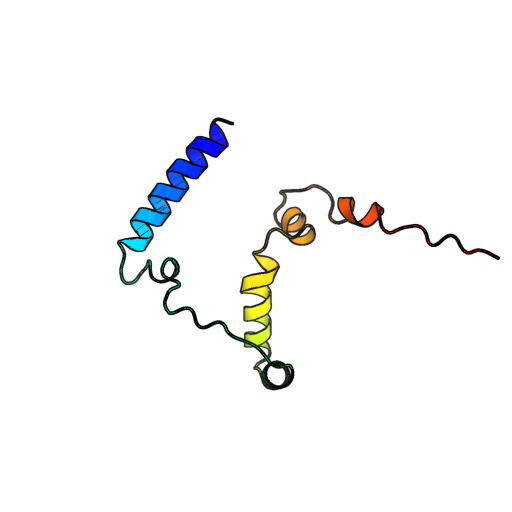C 1
ATOM 684 O O . LYS A 1 83 ? -0.104 10.848 -28.625 1.00 48.56 83 LYS A O 1
ATOM 689 N N . ALA A 1 84 ? 0.409 8.689 -28.924 1.00 47.19 84 ALA A N 1
ATOM 690 C CA . ALA A 1 84 ? 1.832 8.946 -29.116 1.00 47.19 84 ALA A CA 1
ATOM 691 C C . ALA A 1 84 ? 2.009 9.598 -30.498 1.00 47.19 84 ALA A C 1
ATOM 693 O O . ALA A 1 84 ? 1.734 8.979 -31.526 1.00 47.19 84 ALA A O 1
ATOM 694 N N . GLY A 1 85 ? 2.361 10.886 -30.504 1.00 46.03 85 GLY A N 1
ATOM 695 C CA . GLY A 1 85 ? 2.493 11.692 -31.712 1.00 46.03 85 GLY A CA 1
ATOM 696 C C . GLY A 1 85 ? 3.324 10.978 -32.773 1.00 46.03 85 GLY A C 1
ATOM 697 O O . GLY A 1 85 ? 4.428 10.509 -32.500 1.00 46.03 85 GLY A O 1
ATOM 698 N N . LYS A 1 86 ? 2.787 10.904 -33.995 1.00 40.94 86 LYS A N 1
ATOM 699 C CA . LYS A 1 86 ? 3.579 10.550 -35.171 1.00 40.94 86 LYS A CA 1
ATOM 700 C C . LYS A 1 86 ? 4.732 11.551 -35.243 1.00 40.94 86 LYS A C 1
ATOM 702 O O . LYS A 1 86 ? 4.494 12.724 -35.515 1.00 40.94 86 LYS A O 1
ATOM 707 N N . LEU A 1 87 ? 5.962 11.104 -34.993 1.00 48.16 87 LEU A N 1
ATOM 708 C CA . LEU A 1 87 ? 7.150 11.844 -35.402 1.00 48.16 87 LEU A CA 1
ATOM 709 C C . LEU A 1 87 ? 7.119 11.896 -36.929 1.00 48.16 87 LEU A C 1
ATOM 711 O O . LEU A 1 87 ? 7.453 10.929 -37.611 1.00 48.16 87 LEU A O 1
ATOM 715 N N . GLN A 1 88 ? 6.617 13.006 -37.462 1.00 44.47 88 GLN A N 1
ATOM 716 C CA . GLN A 1 88 ? 6.725 13.324 -38.873 1.00 44.47 88 GLN A CA 1
ATOM 717 C C . GLN A 1 88 ? 8.212 13.573 -39.141 1.00 44.47 88 GLN A C 1
ATOM 719 O O . GLN A 1 88 ? 8.780 14.561 -38.682 1.00 44.47 88 GLN A O 1
ATOM 724 N N . SER A 1 89 ? 8.858 12.622 -39.812 1.00 47.62 89 SER A N 1
ATOM 725 C CA . SER A 1 89 ? 10.195 12.796 -40.371 1.00 47.62 89 SER A CA 1
ATOM 726 C C . SER A 1 89 ? 10.126 13.943 -41.383 1.00 47.62 89 SER A C 1
ATOM 728 O O . SER A 1 89 ? 9.516 13.795 -42.439 1.00 47.62 89 SER A O 1
ATOM 730 N N . MET A 1 90 ? 10.685 15.102 -41.026 1.00 42.12 90 MET A N 1
ATOM 731 C CA . MET A 1 90 ? 11.066 16.125 -41.999 1.00 42.12 90 MET A CA 1
ATOM 732 C C . MET A 1 90 ? 12.400 15.694 -42.605 1.00 42.12 90 MET A C 1
ATOM 734 O O . MET A 1 90 ? 13.434 15.787 -41.942 1.00 42.12 90 MET A O 1
ATOM 738 N N . TYR A 1 91 ? 12.341 15.187 -43.833 1.00 44.44 91 TYR A N 1
ATOM 739 C CA . TYR A 1 91 ? 13.396 15.401 -44.819 1.00 44.44 91 TYR A CA 1
ATOM 740 C C . TYR A 1 91 ? 13.010 16.613 -45.663 1.00 44.44 91 TYR A C 1
ATOM 742 O O . TYR A 1 91 ? 11.793 16.758 -45.930 1.00 44.44 91 TYR A O 1
#

pLDDT: mean 78.76, std 14.48, range [40.94, 93.62]